Protein AF-A0A182V7W0-F1 (afdb_monomer)

Structure (mmCIF, N/CA/C/O backbone):
data_AF-A0A182V7W0-F1
#
_entry.id   AF-A0A182V7W0-F1
#
loop_
_atom_site.group_PDB
_atom_site.id
_atom_site.type_symbol
_atom_site.label_atom_id
_atom_site.label_alt_id
_atom_site.label_comp_id
_atom_site.label_asym_id
_atom_site.label_entity_id
_atom_site.label_seq_id
_atom_site.pdbx_PDB_ins_code
_atom_site.Cartn_x
_atom_site.Cartn_y
_atom_site.Cartn_z
_atom_site.occupancy
_atom_site.B_iso_or_equiv
_atom_site.auth_seq_id
_atom_site.auth_comp_id
_atom_site.auth_asym_id
_atom_site.auth_atom_id
_atom_site.pdbx_PDB_model_num
ATOM 1 N N . LEU A 1 1 ? 10.896 -2.529 57.162 1.00 44.19 1 LEU A N 1
ATOM 2 C CA . LEU A 1 1 ? 10.419 -3.230 55.952 1.00 44.19 1 LEU A CA 1
ATOM 3 C C . LEU A 1 1 ? 9.368 -2.359 55.278 1.00 44.19 1 LEU A C 1
ATOM 5 O O . LEU A 1 1 ? 8.264 -2.287 55.791 1.00 44.19 1 LEU A O 1
ATOM 9 N N . SER A 1 2 ? 9.726 -1.673 54.196 1.00 34.19 2 SER A N 1
ATOM 10 C CA . SER A 1 2 ? 8.813 -1.372 53.087 1.00 34.19 2 SER A CA 1
ATOM 11 C C . SER A 1 2 ? 9.681 -0.885 51.929 1.00 34.19 2 SER A C 1
ATOM 13 O O . SER A 1 2 ? 10.286 0.180 52.012 1.00 34.19 2 SER A O 1
ATOM 15 N N . THR A 1 3 ? 9.866 -1.736 50.926 1.00 38.34 3 THR A N 1
ATOM 16 C CA . THR A 1 3 ? 10.616 -1.447 49.702 1.00 38.34 3 THR A CA 1
ATOM 17 C C . THR A 1 3 ? 9.612 -1.099 48.614 1.00 38.34 3 THR A C 1
ATOM 19 O O . THR A 1 3 ? 8.912 -1.984 48.124 1.00 38.34 3 THR A O 1
ATOM 22 N N . ASP A 1 4 ? 9.548 0.183 48.267 1.00 38.50 4 ASP A N 1
ATOM 23 C CA . ASP A 1 4 ? 8.876 0.685 47.071 1.00 38.50 4 ASP A CA 1
ATOM 24 C C . ASP A 1 4 ? 9.664 0.245 45.828 1.00 38.50 4 ASP A C 1
ATOM 26 O O . ASP A 1 4 ? 10.843 0.571 45.672 1.00 38.50 4 ASP A O 1
ATOM 30 N N . HIS A 1 5 ? 9.014 -0.506 44.942 1.00 37.56 5 HIS A N 1
ATOM 31 C CA . HIS A 1 5 ? 9.503 -0.791 43.596 1.00 37.56 5 HIS A CA 1
ATOM 32 C C . HIS A 1 5 ? 8.761 0.114 42.607 1.00 37.56 5 HIS A C 1
ATOM 34 O O . HIS A 1 5 ? 7.558 -0.075 42.424 1.00 37.56 5 HIS A O 1
ATOM 40 N N . PRO A 1 6 ? 9.431 1.033 41.890 1.00 42.47 6 PRO A N 1
ATOM 41 C CA . PRO A 1 6 ? 8.849 1.612 40.695 1.00 42.47 6 PRO A CA 1
ATOM 42 C C . PRO A 1 6 ? 9.045 0.646 39.517 1.00 42.47 6 PRO A C 1
ATOM 44 O O . PRO A 1 6 ? 10.154 0.216 39.198 1.00 42.47 6 PRO A O 1
ATOM 47 N N . THR A 1 7 ? 7.936 0.298 38.872 1.00 48.38 7 THR A N 1
ATOM 48 C CA . THR A 1 7 ? 7.862 -0.406 37.585 1.00 48.38 7 THR A CA 1
ATOM 49 C C . THR A 1 7 ? 8.688 0.293 36.499 1.00 48.38 7 THR A C 1
ATOM 51 O O . THR A 1 7 ? 8.625 1.521 36.394 1.00 48.38 7 THR A O 1
ATOM 54 N N . PRO A 1 8 ? 9.391 -0.443 35.617 1.00 40.03 8 PRO A N 1
ATOM 55 C CA . PRO A 1 8 ? 10.068 0.165 34.487 1.00 40.03 8 PRO A CA 1
ATOM 56 C C . PRO A 1 8 ? 9.038 0.543 33.415 1.00 40.03 8 PRO A C 1
ATOM 58 O O . PRO A 1 8 ? 8.482 -0.310 32.722 1.00 40.03 8 PRO A O 1
ATOM 61 N N . GLN A 1 9 ? 8.812 1.848 33.253 1.00 42.47 9 GLN A N 1
ATOM 62 C CA . GLN A 1 9 ? 8.283 2.442 32.027 1.00 42.47 9 GLN A CA 1
ATOM 63 C C . GLN A 1 9 ? 9.296 2.172 30.902 1.00 42.47 9 GLN A C 1
ATOM 65 O O . GLN A 1 9 ? 10.164 2.989 30.592 1.00 42.47 9 GLN A O 1
ATOM 70 N N . PHE A 1 10 ? 9.224 0.985 30.300 1.00 36.91 10 PHE A N 1
ATOM 71 C CA . PHE A 1 10 ? 9.940 0.679 29.068 1.00 36.91 10 PHE A CA 1
ATOM 72 C C . PHE A 1 10 ? 9.349 1.524 27.935 1.00 36.91 10 PHE A C 1
ATOM 74 O O . PHE A 1 10 ? 8.376 1.167 27.284 1.00 36.91 10 PHE A O 1
ATOM 81 N N . CYS A 1 11 ? 9.939 2.706 27.778 1.00 44.22 11 CYS A N 1
ATOM 82 C CA . CYS A 1 11 ? 10.146 3.494 26.569 1.00 44.22 11 CYS A CA 1
ATOM 83 C C . CYS A 1 11 ? 9.468 2.972 25.276 1.00 44.22 11 CYS A C 1
ATOM 85 O O . CYS A 1 11 ? 10.137 2.542 24.336 1.00 44.22 11 CYS A O 1
ATOM 87 N N . ALA A 1 12 ? 8.143 3.114 25.166 1.00 41.12 12 ALA A N 1
ATOM 88 C CA . ALA A 1 12 ? 7.426 2.993 23.888 1.00 41.12 12 ALA A CA 1
ATOM 89 C C . ALA A 1 12 ? 7.926 4.023 22.846 1.00 41.12 12 ALA A C 1
ATOM 91 O O . ALA A 1 12 ? 7.813 3.811 21.639 1.00 41.12 12 ALA A O 1
ATOM 92 N N . ALA A 1 13 ? 8.560 5.108 23.307 1.00 39.44 13 ALA A N 1
ATOM 93 C CA . ALA A 1 13 ? 9.226 6.097 22.465 1.00 39.44 13 ALA A CA 1
ATOM 94 C C . ALA A 1 13 ? 10.454 5.530 21.722 1.00 39.44 13 ALA A C 1
ATOM 96 O O . ALA A 1 13 ? 10.719 5.931 20.591 1.00 39.44 13 ALA A O 1
ATOM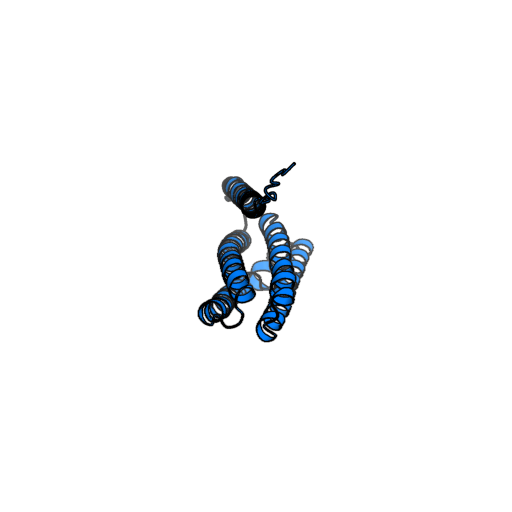 97 N N . CYS A 1 14 ? 11.170 4.556 22.297 1.00 36.06 14 CYS A N 1
ATOM 98 C CA . CYS A 1 14 ? 12.400 4.019 21.702 1.00 36.06 14 CYS A CA 1
ATOM 99 C C . CYS A 1 14 ? 12.117 3.150 20.459 1.00 36.06 14 CYS A C 1
ATOM 101 O O . CYS A 1 14 ? 12.839 3.213 19.463 1.00 36.06 14 CYS A O 1
ATOM 103 N N . VAL A 1 15 ? 11.000 2.411 20.467 1.00 42.91 15 VAL A N 1
ATOM 104 C CA . VAL A 1 15 ? 10.571 1.575 19.328 1.00 42.91 15 VAL A CA 1
ATOM 105 C C . VAL A 1 15 ? 10.133 2.429 18.132 1.00 42.91 15 VAL A C 1
ATOM 107 O O . VAL A 1 15 ? 10.367 2.050 16.984 1.00 42.91 15 VAL A O 1
ATOM 110 N N . SER A 1 16 ? 9.537 3.600 18.382 1.00 44.62 16 SER A N 1
ATOM 111 C CA . SER A 1 16 ? 9.147 4.538 17.321 1.00 44.62 16 SER A CA 1
ATOM 112 C C . SER A 1 16 ? 10.376 5.172 16.652 1.00 44.62 16 SER A C 1
ATOM 114 O O . SER A 1 16 ? 10.472 5.203 15.426 1.00 44.62 16 SER A O 1
ATOM 116 N N . VAL A 1 17 ? 11.380 5.572 17.444 1.00 41.81 17 VAL A N 1
ATOM 117 C CA . VAL A 1 17 ? 12.616 6.210 16.951 1.00 41.81 17 VAL A CA 1
ATOM 118 C C . VAL A 1 17 ? 13.425 5.284 16.033 1.00 41.81 17 VAL A C 1
ATOM 120 O O . VAL A 1 17 ? 13.890 5.728 14.984 1.00 41.81 17 VAL A O 1
ATOM 123 N N . MET A 1 18 ? 13.539 3.987 16.352 1.00 49.00 18 MET A N 1
ATOM 124 C CA . MET A 1 18 ? 14.257 3.035 15.486 1.00 49.00 18 MET A CA 1
ATOM 125 C C . MET A 1 18 ? 13.586 2.830 14.116 1.00 49.00 18 MET A C 1
ATOM 127 O O . MET A 1 18 ? 14.285 2.678 13.115 1.00 49.00 18 MET A O 1
ATOM 131 N N . LYS A 1 19 ? 12.250 2.880 14.032 1.00 49.44 19 LYS A N 1
ATOM 132 C CA . LYS A 1 19 ? 11.518 2.767 12.756 1.00 49.44 19 LYS A CA 1
ATOM 133 C C . LYS A 1 19 ? 11.700 4.006 11.875 1.00 49.44 19 LYS A C 1
ATOM 135 O O . LYS A 1 19 ? 11.916 3.872 10.673 1.00 49.44 19 LYS A O 1
ATOM 140 N N . PHE A 1 20 ? 11.687 5.199 12.475 1.00 50.31 20 PHE A N 1
ATOM 141 C CA . PHE A 1 20 ? 11.971 6.450 11.764 1.00 50.31 20 PHE A CA 1
ATOM 142 C C . PHE A 1 20 ? 13.421 6.536 11.286 1.00 50.31 20 PHE A C 1
ATOM 144 O O . PHE A 1 20 ? 13.665 7.057 10.204 1.00 50.31 20 PHE A O 1
ATOM 151 N N . LEU A 1 21 ? 14.373 5.982 12.040 1.00 48.94 21 LEU A N 1
ATOM 152 C CA . LEU A 1 21 ? 15.773 5.876 11.623 1.00 48.94 21 LEU A CA 1
ATOM 153 C C . LEU A 1 21 ? 15.948 4.980 10.395 1.00 48.94 21 LEU A C 1
ATOM 155 O O . LEU A 1 21 ? 16.678 5.351 9.481 1.00 48.94 21 LEU A O 1
ATOM 159 N N . LEU A 1 22 ? 15.251 3.842 10.333 1.00 53.81 22 LEU A N 1
ATOM 160 C CA . LEU A 1 22 ? 15.264 2.961 9.159 1.00 53.81 22 LEU A CA 1
ATOM 161 C C . LEU A 1 22 ? 14.609 3.626 7.940 1.00 53.81 22 LEU A C 1
ATOM 163 O O . LEU A 1 22 ? 15.141 3.545 6.832 1.00 53.81 22 LEU A O 1
ATOM 167 N N . LEU A 1 23 ? 13.504 4.348 8.152 1.00 53.62 23 LEU A N 1
ATOM 168 C CA . LEU A 1 23 ? 12.843 5.129 7.108 1.00 53.62 23 LEU A CA 1
ATOM 169 C C . LEU A 1 23 ? 13.757 6.253 6.596 1.00 53.62 23 LEU A C 1
ATOM 171 O O . LEU A 1 23 ? 13.949 6.396 5.392 1.00 53.62 23 LEU A O 1
ATOM 175 N N . ALA A 1 24 ? 14.401 6.994 7.498 1.00 53.53 24 ALA A N 1
ATOM 176 C CA . ALA A 1 24 ? 15.361 8.037 7.158 1.00 53.53 24 ALA A CA 1
ATOM 177 C C . ALA A 1 24 ? 16.589 7.474 6.424 1.00 53.53 24 ALA A C 1
ATOM 179 O O . ALA A 1 24 ? 17.044 8.087 5.463 1.00 53.53 24 ALA A O 1
ATOM 180 N N . LEU A 1 25 ? 17.082 6.287 6.799 1.00 49.06 25 LEU A N 1
ATOM 181 C CA . LEU A 1 25 ? 18.161 5.605 6.076 1.00 49.06 25 LEU A CA 1
ATOM 182 C C . LEU A 1 25 ? 17.744 5.229 4.648 1.00 49.06 25 LEU A C 1
ATOM 184 O O . LEU A 1 25 ? 18.526 5.403 3.714 1.00 49.06 25 LEU A O 1
ATOM 188 N N . SER A 1 26 ? 16.510 4.752 4.463 1.00 55.94 26 SER A N 1
ATOM 189 C CA . SER A 1 26 ? 15.978 4.438 3.131 1.00 55.94 26 SER A CA 1
ATOM 190 C C . SER A 1 26 ? 15.818 5.692 2.262 1.00 55.94 26 SER A C 1
ATOM 192 O O . SER A 1 26 ? 16.164 5.663 1.084 1.00 55.94 26 SER A O 1
ATOM 194 N N . VAL A 1 27 ? 15.414 6.822 2.857 1.00 52.09 27 VAL A N 1
ATOM 195 C CA . VAL A 1 27 ? 15.335 8.128 2.183 1.00 52.09 27 VAL A CA 1
ATOM 196 C C . VAL A 1 27 ? 16.732 8.668 1.842 1.00 52.09 27 VAL A C 1
ATOM 198 O O . VAL A 1 27 ? 16.932 9.187 0.748 1.00 52.09 27 VAL A O 1
ATOM 201 N N . PHE A 1 28 ? 17.730 8.496 2.713 1.00 50.84 28 PHE A N 1
ATOM 202 C CA . PHE A 1 28 ? 19.114 8.900 2.429 1.00 50.84 28 PHE A CA 1
ATOM 203 C C . PHE A 1 28 ? 19.753 8.076 1.301 1.00 50.84 28 PHE A C 1
ATOM 205 O O . PHE A 1 28 ? 20.434 8.641 0.446 1.00 50.84 28 PHE A O 1
ATOM 212 N N . MET A 1 29 ? 19.488 6.767 1.245 1.00 48.62 29 MET A N 1
ATOM 213 C CA . MET A 1 29 ? 19.895 5.905 0.122 1.00 48.62 29 MET A CA 1
ATOM 214 C C . MET A 1 29 ? 19.182 6.290 -1.188 1.00 48.62 29 MET A C 1
ATOM 216 O O . MET A 1 29 ? 19.762 6.189 -2.268 1.00 48.62 29 MET A O 1
ATOM 220 N N . LEU A 1 30 ? 17.945 6.790 -1.100 1.00 50.12 30 LEU A N 1
ATOM 221 C CA . LEU A 1 30 ? 17.189 7.340 -2.231 1.00 50.12 30 LEU A CA 1
ATOM 222 C C . LEU A 1 30 ? 17.866 8.575 -2.846 1.00 50.12 30 LEU A C 1
ATOM 224 O O . LEU A 1 30 ? 17.888 8.728 -4.066 1.00 50.12 30 LEU A O 1
ATOM 228 N N . VAL A 1 31 ? 18.420 9.453 -2.005 1.00 49.75 31 VAL A N 1
ATOM 229 C CA . VAL A 1 31 ? 19.045 10.715 -2.433 1.00 49.75 31 VAL A CA 1
ATOM 230 C C . VAL A 1 31 ? 20.428 10.483 -3.048 1.00 49.75 31 VAL A C 1
ATOM 232 O O . VAL A 1 31 ? 20.775 11.138 -4.028 1.00 49.75 31 VAL A O 1
ATOM 235 N N . THR A 1 32 ? 21.211 9.519 -2.557 1.00 47.62 32 THR A N 1
ATOM 236 C CA . THR A 1 32 ? 22.533 9.211 -3.139 1.00 47.62 32 THR A CA 1
ATOM 237 C C . THR A 1 32 ? 22.448 8.500 -4.492 1.00 47.62 32 THR A C 1
ATOM 239 O O . THR A 1 32 ? 23.357 8.646 -5.305 1.00 47.62 32 THR A O 1
ATOM 242 N N . ALA A 1 33 ? 21.340 7.815 -4.799 1.00 48.44 33 ALA A N 1
ATOM 243 C CA . ALA A 1 33 ? 21.069 7.283 -6.139 1.00 48.44 33 ALA A CA 1
ATOM 244 C C . ALA A 1 33 ? 20.718 8.375 -7.178 1.00 48.44 33 ALA A C 1
ATOM 246 O O . ALA A 1 33 ? 20.815 8.134 -8.384 1.00 48.44 33 ALA A O 1
ATOM 247 N N . SER A 1 34 ? 20.343 9.582 -6.732 1.00 44.75 34 SER A N 1
ATOM 248 C CA . SER A 1 34 ? 19.925 10.697 -7.596 1.00 44.75 34 SER A CA 1
ATOM 249 C C . SER A 1 34 ? 21.085 11.341 -8.377 1.00 44.75 34 SER A C 1
ATOM 251 O O . SER A 1 34 ? 20.870 11.967 -9.411 1.00 44.75 34 SER A O 1
ATOM 253 N N . THR A 1 35 ? 22.343 11.138 -7.974 1.00 46.94 35 THR A N 1
ATOM 254 C CA . THR A 1 35 ? 23.501 11.691 -8.706 1.00 46.94 35 THR A CA 1
ATOM 255 C C . THR A 1 35 ? 23.922 10.856 -9.926 1.00 46.94 35 THR A C 1
ATOM 257 O O . THR A 1 35 ? 24.705 11.336 -10.742 1.00 46.94 35 THR A O 1
ATOM 260 N N . ALA A 1 36 ? 23.358 9.654 -10.122 1.00 46.47 36 ALA A N 1
ATOM 261 C CA . ALA A 1 36 ? 23.570 8.802 -11.307 1.00 46.47 36 ALA A CA 1
ATOM 262 C C . ALA A 1 36 ? 22.456 8.937 -12.373 1.00 46.47 36 ALA A C 1
ATOM 264 O O . ALA A 1 36 ? 22.355 8.139 -13.303 1.00 46.47 36 ALA A O 1
ATOM 265 N N . GLN A 1 37 ? 21.579 9.931 -12.227 1.00 48.84 37 GLN A N 1
ATOM 266 C CA . GLN A 1 37 ? 20.262 9.989 -12.868 1.00 48.84 37 GLN A CA 1
ATOM 267 C C . GLN A 1 37 ? 20.270 10.427 -14.349 1.00 48.84 37 GLN A C 1
ATOM 269 O O . GLN A 1 37 ? 19.211 10.435 -14.973 1.00 48.84 37 GLN A O 1
ATOM 274 N N . SER A 1 38 ? 21.426 10.743 -14.956 1.00 50.41 38 SER A N 1
ATOM 275 C CA . SER A 1 38 ? 21.475 11.272 -16.336 1.00 50.41 38 SER A CA 1
ATOM 276 C C . SER A 1 38 ? 21.309 10.228 -17.456 1.00 50.41 38 SER A C 1
ATOM 278 O O . SER A 1 38 ? 21.192 10.614 -18.616 1.00 50.41 38 SER A O 1
ATOM 280 N N . SER A 1 39 ? 21.235 8.927 -17.140 1.00 60.88 39 SER A N 1
ATOM 281 C CA . SER A 1 39 ? 21.103 7.841 -18.133 1.00 60.88 39 SER A CA 1
ATOM 282 C C . SER A 1 39 ? 19.875 6.932 -17.962 1.00 60.88 39 SER A C 1
ATOM 284 O O . SER A 1 39 ? 19.698 6.000 -18.750 1.00 60.88 39 SER A O 1
ATOM 286 N N . LYS A 1 40 ? 19.007 7.170 -16.965 1.00 71.00 40 LYS A N 1
ATOM 287 C CA . LYS A 1 40 ? 17.832 6.311 -16.724 1.00 71.00 40 LYS A CA 1
ATOM 288 C C . LYS A 1 40 ? 16.674 6.646 -17.678 1.00 71.00 40 LYS A C 1
ATOM 290 O O . LYS A 1 40 ? 16.402 7.825 -17.906 1.00 71.00 40 LYS A O 1
ATOM 295 N N . PRO A 1 41 ? 15.933 5.643 -18.194 1.00 80.62 41 PRO A N 1
ATOM 296 C CA . PRO A 1 41 ? 14.733 5.890 -18.990 1.00 80.62 41 PRO A CA 1
ATOM 297 C C . PRO A 1 41 ? 13.723 6.755 -18.227 1.00 80.62 41 PRO A C 1
ATOM 299 O O . PRO A 1 41 ? 13.496 6.541 -17.036 1.00 80.62 41 PRO A O 1
ATOM 302 N N . ALA A 1 42 ? 13.052 7.681 -18.919 1.00 83.44 42 ALA A N 1
ATOM 303 C CA . ALA A 1 42 ? 12.058 8.569 -18.305 1.00 83.44 42 ALA A CA 1
ATOM 304 C C . ALA A 1 42 ? 10.964 7.801 -17.536 1.00 83.44 42 ALA A C 1
ATOM 306 O O . ALA A 1 42 ? 10.528 8.241 -16.474 1.00 83.44 42 ALA A O 1
ATOM 307 N N . ALA A 1 43 ? 10.576 6.618 -18.025 1.00 85.12 43 ALA A N 1
ATOM 308 C CA . ALA A 1 43 ? 9.634 5.732 -17.345 1.00 85.12 43 ALA A CA 1
ATOM 309 C C . ALA A 1 43 ? 10.141 5.274 -15.964 1.00 85.12 43 ALA A C 1
ATOM 311 O O . ALA A 1 43 ? 9.379 5.289 -15.003 1.00 85.12 43 ALA A O 1
ATOM 312 N N . VAL A 1 44 ? 11.429 4.936 -15.836 1.00 87.00 44 VAL A N 1
ATOM 313 C CA . VAL A 1 44 ? 12.039 4.530 -14.557 1.00 87.00 44 VAL A CA 1
ATOM 314 C C . VAL A 1 44 ? 12.059 5.696 -13.571 1.00 87.00 44 VAL A C 1
ATOM 316 O O . VAL A 1 44 ? 11.702 5.526 -12.406 1.00 87.00 44 VAL A O 1
ATOM 319 N N . VAL A 1 45 ? 12.403 6.897 -14.042 1.00 87.38 45 VAL A N 1
ATOM 320 C CA . VAL A 1 45 ? 12.393 8.104 -13.203 1.00 87.38 45 VAL A CA 1
ATOM 321 C C . VAL A 1 45 ? 10.978 8.403 -12.696 1.00 87.38 45 VAL A C 1
ATOM 323 O O . VAL A 1 45 ? 10.790 8.661 -11.509 1.00 87.38 45 VAL A O 1
ATOM 326 N N . GLN A 1 46 ? 9.964 8.305 -13.561 1.00 88.88 46 GLN A N 1
ATOM 327 C CA . GLN A 1 46 ? 8.559 8.476 -13.171 1.00 88.88 46 GLN A CA 1
ATOM 328 C C . GLN A 1 46 ? 8.100 7.432 -12.145 1.00 88.88 46 GLN A C 1
ATOM 330 O O . GLN A 1 46 ? 7.397 7.778 -11.193 1.00 88.88 46 GLN A O 1
ATOM 335 N N . MET A 1 47 ? 8.537 6.178 -12.286 1.00 90.00 47 MET A N 1
ATOM 336 C CA . MET A 1 47 ? 8.268 5.131 -11.298 1.00 90.00 47 MET A CA 1
ATOM 337 C C . MET A 1 47 ? 8.895 5.468 -9.940 1.00 90.00 47 MET A C 1
ATOM 339 O O . MET A 1 47 ? 8.205 5.417 -8.925 1.00 90.00 47 MET A O 1
ATOM 343 N N . GLN A 1 48 ? 10.167 5.875 -9.910 1.00 90.62 48 GLN A N 1
ATOM 344 C CA . GLN A 1 48 ? 10.883 6.227 -8.675 1.00 90.62 48 GLN A CA 1
ATOM 345 C C . GLN A 1 48 ? 10.263 7.443 -7.973 1.00 90.62 48 GLN A C 1
ATOM 347 O O . GLN A 1 48 ? 10.032 7.407 -6.763 1.00 90.62 48 GLN A O 1
ATOM 352 N N . MET A 1 49 ? 9.901 8.488 -8.725 1.00 90.75 49 MET A N 1
ATOM 353 C CA . MET A 1 49 ? 9.182 9.643 -8.175 1.00 90.75 49 MET A CA 1
ATOM 354 C C . MET A 1 49 ? 7.813 9.250 -7.615 1.00 90.75 49 MET A C 1
ATOM 356 O O . MET A 1 49 ? 7.424 9.710 -6.542 1.00 90.75 49 MET A O 1
ATOM 360 N N . THR A 1 50 ? 7.085 8.383 -8.319 1.00 92.00 50 THR A N 1
ATOM 361 C CA . THR A 1 50 ? 5.775 7.907 -7.862 1.00 92.00 50 THR A CA 1
ATOM 362 C C . THR A 1 50 ? 5.893 7.066 -6.593 1.00 92.00 50 THR A C 1
ATOM 364 O O . THR A 1 50 ? 5.091 7.254 -5.685 1.00 92.00 50 THR A O 1
ATOM 367 N N . VAL A 1 51 ? 6.924 6.223 -6.452 1.00 93.44 51 VAL A N 1
ATOM 368 C CA . VAL A 1 51 ? 7.194 5.521 -5.181 1.00 93.44 51 VAL A CA 1
ATOM 369 C C . VAL A 1 51 ? 7.472 6.506 -4.044 1.00 93.44 51 VAL A C 1
ATOM 371 O O . VAL A 1 51 ? 6.984 6.300 -2.937 1.00 93.44 51 VAL A O 1
ATOM 374 N N . GLY A 1 52 ? 8.182 7.608 -4.303 1.00 89.31 52 GLY A N 1
ATOM 375 C CA . GLY A 1 52 ? 8.375 8.672 -3.312 1.00 89.31 52 GLY A CA 1
ATOM 376 C C . GLY A 1 52 ? 7.060 9.313 -2.843 1.00 89.31 52 GLY A C 1
ATOM 377 O O . GLY A 1 52 ? 6.886 9.563 -1.654 1.00 89.31 52 GLY A O 1
ATOM 378 N N . LYS A 1 53 ? 6.101 9.524 -3.753 1.00 93.38 53 LYS A N 1
ATOM 379 C CA . LYS A 1 53 ? 4.752 10.003 -3.397 1.00 93.38 53 LYS A CA 1
ATOM 380 C C . LYS A 1 53 ? 3.968 8.960 -2.601 1.00 93.38 53 LYS A C 1
ATOM 382 O O . LYS A 1 53 ? 3.387 9.293 -1.574 1.00 93.38 53 LYS A O 1
ATOM 387 N N . LEU A 1 54 ? 4.014 7.698 -3.032 1.00 94.38 54 LEU A N 1
ATOM 388 C CA . LEU A 1 54 ? 3.390 6.579 -2.325 1.00 94.38 54 LEU A CA 1
ATOM 389 C C . LEU A 1 54 ? 3.935 6.424 -0.898 1.00 94.38 54 LEU A C 1
ATOM 391 O O . LEU A 1 54 ? 3.161 6.129 0.002 1.00 94.38 54 LEU A O 1
ATOM 395 N N . LEU A 1 55 ? 5.228 6.678 -0.664 1.00 94.38 55 LEU A N 1
ATOM 396 C CA . LEU A 1 55 ? 5.820 6.648 0.678 1.00 94.38 55 LEU A CA 1
ATOM 397 C C . LEU A 1 55 ? 5.130 7.633 1.632 1.00 94.38 55 LEU A C 1
ATOM 399 O O . LEU A 1 55 ? 4.893 7.292 2.790 1.0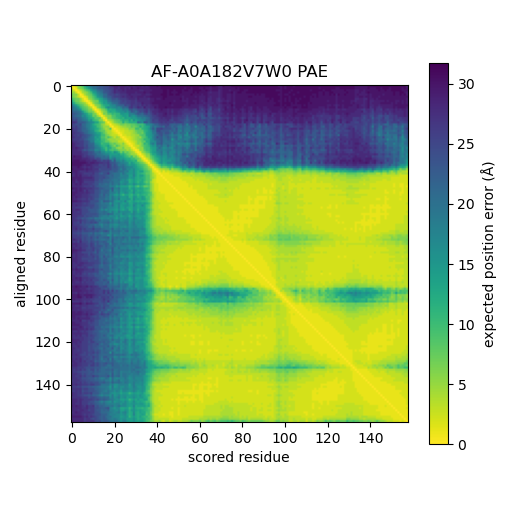0 94.38 55 LEU A O 1
ATOM 403 N N . MET A 1 56 ? 4.812 8.842 1.158 1.00 94.69 56 MET A N 1
ATOM 404 C CA . MET A 1 56 ? 4.096 9.831 1.971 1.00 94.69 56 MET A CA 1
ATOM 405 C C . MET A 1 56 ? 2.688 9.335 2.312 1.00 94.69 56 MET A C 1
ATOM 407 O O . MET A 1 56 ? 2.314 9.345 3.478 1.00 94.69 56 MET A O 1
ATOM 411 N N . LEU A 1 57 ? 1.966 8.790 1.331 1.00 96.56 57 LEU A N 1
ATOM 412 C CA . LEU A 1 57 ? 0.614 8.265 1.541 1.00 96.56 57 LEU A CA 1
ATOM 413 C C . LEU A 1 57 ? 0.598 7.043 2.470 1.00 96.56 57 LEU A C 1
ATOM 415 O O . LEU A 1 57 ? -0.215 6.979 3.381 1.00 96.56 57 LEU A O 1
ATOM 419 N N . VAL A 1 58 ? 1.530 6.096 2.315 1.00 96.75 58 VAL A N 1
ATOM 420 C CA . VAL A 1 58 ? 1.647 4.930 3.213 1.00 96.75 58 VAL A CA 1
ATOM 421 C C . VAL A 1 58 ? 1.985 5.365 4.641 1.00 96.75 58 VAL A C 1
ATOM 423 O O . VAL A 1 58 ? 1.483 4.783 5.601 1.00 96.75 58 VAL A O 1
ATOM 426 N N . ARG A 1 59 ? 2.799 6.413 4.812 1.00 95.62 59 ARG A N 1
ATOM 427 C CA . ARG A 1 59 ? 3.045 7.003 6.133 1.00 95.62 59 ARG A CA 1
ATOM 428 C C . ARG A 1 59 ? 1.760 7.587 6.724 1.00 95.62 59 ARG A C 1
ATOM 430 O O . ARG A 1 59 ? 1.483 7.330 7.895 1.00 95.62 59 ARG A O 1
ATOM 437 N N . ASP A 1 60 ? 1.006 8.357 5.949 1.00 95.00 60 ASP A N 1
ATOM 438 C CA . ASP A 1 60 ? -0.230 8.993 6.413 1.00 95.00 60 ASP A CA 1
ATOM 439 C C . ASP A 1 60 ? -1.291 7.941 6.768 1.00 95.00 60 ASP A C 1
ATOM 441 O O . ASP A 1 60 ? -1.882 8.004 7.850 1.00 95.00 60 ASP A O 1
ATOM 445 N N . LEU A 1 61 ? -1.413 6.888 5.950 1.00 97.44 61 LEU A N 1
ATOM 446 C CA . LEU A 1 61 ? -2.205 5.700 6.268 1.00 97.44 61 LEU A CA 1
ATOM 447 C C . LEU A 1 61 ? -1.744 5.041 7.568 1.00 97.44 61 LEU A C 1
ATOM 449 O O . LEU A 1 61 ? -2.582 4.689 8.385 1.00 97.44 61 LEU A O 1
ATOM 453 N N . SER A 1 62 ? -0.437 4.909 7.816 1.00 97.31 62 SER A N 1
ATOM 454 C CA . SER A 1 62 ? 0.076 4.321 9.063 1.00 97.31 62 SER A CA 1
ATOM 455 C C . SER A 1 62 ? -0.363 5.128 10.284 1.00 97.31 62 SER A C 1
ATOM 457 O O . SER A 1 62 ? -0.812 4.566 11.286 1.00 97.31 62 SER A O 1
ATOM 459 N N . VAL A 1 63 ? -0.277 6.458 10.210 1.00 96.62 63 VAL A N 1
ATOM 460 C CA . VAL A 1 63 ? -0.700 7.344 11.302 1.00 96.62 63 VAL A CA 1
ATOM 461 C C . VAL A 1 63 ? -2.204 7.223 11.547 1.00 96.62 63 VAL A C 1
ATOM 463 O O . VAL A 1 63 ? -2.610 6.978 12.685 1.00 96.62 63 VAL A O 1
ATOM 466 N N . ALA A 1 64 ? -3.016 7.336 10.496 1.00 96.94 64 ALA A N 1
ATOM 467 C CA . ALA A 1 64 ? -4.468 7.240 10.595 1.00 96.94 64 ALA A CA 1
ATOM 468 C C . ALA A 1 64 ? -4.934 5.832 11.011 1.00 96.94 64 ALA A C 1
ATOM 470 O O . ALA A 1 64 ? -5.821 5.709 11.849 1.00 96.94 64 ALA A O 1
ATOM 471 N N . ASN A 1 65 ? -4.270 4.769 10.550 1.00 97.38 65 ASN A N 1
ATOM 472 C CA . ASN A 1 65 ? -4.548 3.385 10.941 1.00 97.38 65 ASN A CA 1
ATOM 473 C C . ASN A 1 65 ? -4.284 3.166 12.433 1.00 97.38 65 ASN A C 1
ATOM 475 O O . ASN A 1 65 ? -5.076 2.534 13.123 1.00 97.38 65 ASN A O 1
ATOM 479 N N . ASN A 1 66 ? -3.193 3.728 12.965 1.00 96.50 66 ASN A N 1
ATOM 480 C CA . ASN A 1 66 ? -2.913 3.676 14.399 1.00 96.50 66 ASN A CA 1
ATOM 481 C C . ASN A 1 66 ? -3.901 4.509 15.230 1.00 96.50 66 ASN A C 1
ATOM 483 O O . ASN A 1 66 ? -4.133 4.168 16.388 1.00 96.50 66 ASN A O 1
ATOM 487 N N . ALA A 1 67 ? -4.441 5.606 14.692 1.00 95.94 67 ALA A N 1
ATOM 488 C CA . ALA A 1 67 ? -5.495 6.374 15.353 1.00 95.94 67 ALA A CA 1
ATOM 489 C C . ALA A 1 67 ? -6.808 5.576 15.380 1.00 95.94 67 ALA A C 1
ATOM 491 O O . ALA A 1 67 ? -7.340 5.321 16.456 1.00 95.94 67 ALA A O 1
ATOM 492 N N . PHE A 1 68 ? -7.234 5.060 14.227 1.00 96.44 68 PHE A N 1
ATOM 493 C CA . PHE A 1 68 ? -8.451 4.263 14.092 1.00 96.44 68 PHE A CA 1
ATOM 494 C C . PHE A 1 68 ? -8.393 2.939 14.872 1.00 96.44 68 PHE A C 1
ATOM 496 O O . PHE A 1 68 ? -9.384 2.488 15.427 1.00 96.44 68 PHE A O 1
ATOM 503 N N . ALA A 1 69 ? -7.218 2.317 14.998 1.00 95.88 69 ALA A N 1
ATOM 504 C CA . ALA A 1 69 ? -7.051 1.127 15.834 1.00 95.88 69 ALA A CA 1
ATOM 505 C C . ALA A 1 69 ? -7.119 1.425 17.346 1.00 95.88 69 ALA A C 1
ATOM 507 O O . ALA A 1 69 ? -7.353 0.508 18.131 1.00 95.88 69 ALA A O 1
ATOM 508 N N . LYS A 1 70 ? -6.886 2.673 17.779 1.00 95.75 70 LYS A N 1
ATOM 509 C CA . LYS A 1 70 ? -7.076 3.083 19.184 1.00 95.75 70 LYS A CA 1
ATOM 510 C C . LYS A 1 70 ? -8.536 3.384 19.489 1.00 95.75 70 LYS A C 1
ATOM 512 O O . LYS A 1 70 ? -8.976 3.103 20.599 1.00 95.75 70 LYS A O 1
ATOM 517 N N . ASP A 1 71 ? -9.237 3.959 18.519 1.00 95.69 71 ASP A N 1
ATOM 518 C CA . ASP A 1 71 ? -10.654 4.281 18.586 1.00 95.69 71 ASP A CA 1
ATOM 519 C C . ASP A 1 71 ? -11.308 3.993 17.229 1.00 95.69 71 ASP A C 1
ATOM 521 O O . ASP A 1 71 ? -11.165 4.752 16.269 1.00 95.69 71 ASP A O 1
ATOM 525 N N . THR A 1 72 ? -12.021 2.870 17.146 1.00 93.56 72 THR A N 1
ATOM 526 C CA . THR A 1 72 ? -12.666 2.406 15.909 1.00 93.56 72 THR A CA 1
ATOM 527 C C . THR A 1 72 ? -13.981 3.136 15.612 1.00 93.56 72 THR A C 1
ATOM 529 O O . THR A 1 72 ? -14.656 2.846 14.616 1.00 93.56 72 THR A O 1
ATOM 532 N N . GLU A 1 73 ? -14.345 4.101 16.458 1.00 94.06 73 GLU A N 1
ATOM 533 C CA . GLU A 1 73 ? -15.424 5.060 16.234 1.00 94.06 73 GLU A CA 1
ATOM 534 C C . GLU A 1 73 ? -14.896 6.423 15.747 1.00 94.06 73 GLU A C 1
ATOM 536 O O . GLU A 1 73 ? -15.696 7.285 15.376 1.00 94.06 73 GLU A O 1
ATOM 541 N N . ASP A 1 74 ? -13.570 6.615 15.658 1.00 95.75 74 ASP A N 1
ATOM 542 C CA . ASP A 1 74 ? -12.959 7.847 15.150 1.00 95.75 74 ASP A CA 1
ATOM 543 C C . ASP A 1 74 ? -13.227 8.025 13.646 1.00 95.75 74 ASP A C 1
ATOM 545 O O . ASP A 1 74 ? -12.499 7.549 12.766 1.00 95.75 74 ASP A O 1
ATOM 549 N N . GLN A 1 75 ? -14.295 8.763 13.343 1.00 94.44 75 GLN A N 1
ATOM 550 C CA . GLN A 1 75 ? -14.710 9.049 11.975 1.00 94.44 75 GLN A CA 1
ATOM 551 C C . GLN A 1 75 ? -13.701 9.926 11.220 1.00 94.44 75 GLN A C 1
ATOM 553 O O . GLN A 1 75 ? -13.624 9.845 9.993 1.00 94.44 75 GLN A O 1
ATOM 558 N N . ALA A 1 76 ? -12.918 10.761 11.911 1.00 96.38 76 ALA A N 1
ATOM 559 C CA . ALA A 1 76 ? -11.902 11.584 11.262 1.00 96.38 76 ALA A CA 1
ATOM 560 C C . ALA A 1 76 ? -10.728 10.716 10.788 1.00 96.38 76 ALA A C 1
ATOM 562 O O . ALA A 1 76 ? -10.262 10.873 9.653 1.00 96.38 76 ALA A O 1
ATOM 563 N N . ALA A 1 77 ? -10.302 9.758 11.617 1.00 95.56 77 ALA A N 1
ATOM 564 C CA . ALA A 1 77 ? -9.312 8.760 11.231 1.00 95.56 77 ALA A CA 1
ATOM 565 C C . ALA A 1 77 ? -9.825 7.889 10.075 1.00 95.56 77 ALA A C 1
ATOM 567 O O . ALA A 1 77 ? -9.123 7.743 9.076 1.00 95.56 77 ALA A O 1
ATOM 568 N N . LEU A 1 78 ? -11.067 7.398 10.150 1.00 95.50 78 LEU A N 1
ATOM 569 C CA . LEU A 1 78 ? -11.674 6.595 9.084 1.00 95.50 78 LEU A CA 1
ATOM 570 C C . LEU A 1 78 ? -11.772 7.357 7.750 1.00 95.50 78 LEU A C 1
ATOM 572 O O . LEU A 1 78 ? -11.386 6.837 6.707 1.00 95.50 78 LEU A O 1
ATOM 576 N N . ASN A 1 79 ? -12.225 8.614 7.771 1.00 96.50 79 ASN A N 1
ATOM 577 C CA . ASN A 1 79 ? -12.288 9.450 6.567 1.00 96.50 79 ASN A CA 1
ATOM 578 C C . ASN A 1 79 ? -10.898 9.698 5.964 1.00 96.50 79 ASN A C 1
ATOM 580 O O . ASN A 1 79 ? -10.747 9.722 4.741 1.00 96.50 79 ASN A O 1
ATOM 584 N N . THR A 1 80 ? -9.884 9.873 6.818 1.00 96.50 80 THR A N 1
ATOM 585 C CA . THR A 1 80 ? -8.489 10.013 6.381 1.00 96.50 80 THR A CA 1
ATOM 586 C C . THR A 1 80 ? -8.013 8.731 5.704 1.00 96.50 80 THR A C 1
ATOM 588 O O . THR A 1 80 ? -7.463 8.805 4.611 1.00 96.50 80 THR A O 1
ATOM 591 N N . LEU A 1 81 ? -8.281 7.560 6.294 1.00 96.75 81 LEU A N 1
ATOM 592 C CA . LEU A 1 81 ? -7.933 6.268 5.699 1.00 96.75 81 LEU A CA 1
ATOM 593 C C . LEU A 1 81 ? -8.525 6.101 4.298 1.00 96.75 81 LEU A C 1
ATOM 595 O O . LEU A 1 81 ? -7.778 5.805 3.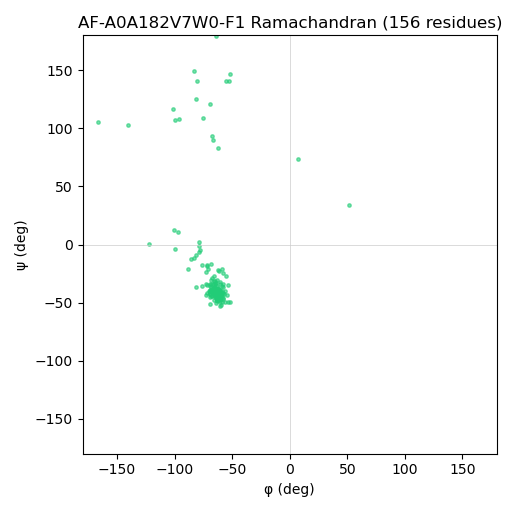367 1.00 96.75 81 LEU A O 1
ATOM 599 N N . TYR A 1 82 ? -9.824 6.365 4.129 1.00 96.00 82 TYR A N 1
ATOM 60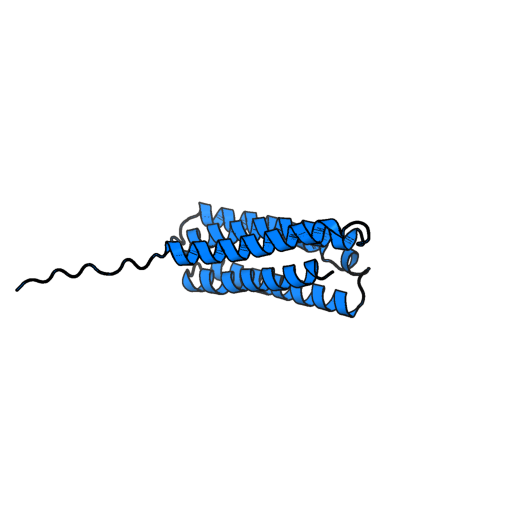0 C CA . TYR A 1 82 ? -10.472 6.285 2.819 1.00 96.00 82 TYR A CA 1
ATOM 601 C C . TYR A 1 82 ? -9.859 7.259 1.813 1.00 96.00 82 TYR A C 1
ATOM 603 O O . TYR A 1 82 ? -9.388 6.831 0.761 1.00 96.00 82 TYR A O 1
ATOM 611 N N . THR A 1 83 ? -9.773 8.544 2.159 1.00 97.25 83 THR A N 1
ATOM 612 C CA . THR A 1 83 ? -9.251 9.577 1.247 1.00 97.25 83 THR A CA 1
ATOM 613 C C . THR A 1 83 ? -7.811 9.274 0.827 1.00 97.25 83 THR A C 1
ATOM 615 O O . THR A 1 83 ? -7.476 9.292 -0.354 1.00 97.25 83 THR A O 1
ATOM 618 N N . THR A 1 84 ? -6.947 8.926 1.784 1.00 97.12 84 THR A N 1
ATOM 619 C CA . THR A 1 84 ? -5.545 8.609 1.495 1.00 97.12 84 THR A CA 1
ATOM 620 C C . THR A 1 84 ? -5.407 7.303 0.705 1.00 97.12 84 THR A C 1
ATOM 622 O O . THR A 1 84 ? -4.516 7.203 -0.141 1.00 97.12 84 THR A O 1
ATOM 625 N N . SER A 1 85 ? -6.277 6.310 0.928 1.00 96.19 85 SER A N 1
ATOM 626 C CA . SER A 1 85 ? -6.292 5.084 0.117 1.00 96.19 85 SER A CA 1
ATOM 627 C C . SER A 1 85 ? -6.678 5.372 -1.339 1.00 96.19 85 SER A C 1
ATOM 629 O O . SER A 1 85 ? -6.019 4.880 -2.255 1.00 96.19 85 SER A O 1
ATOM 631 N N . GLU A 1 86 ? -7.660 6.245 -1.576 1.00 96.31 86 GLU A N 1
ATOM 632 C CA . GLU A 1 86 ? -8.059 6.667 -2.921 1.00 96.31 86 GLU A CA 1
ATOM 633 C C . GLU A 1 86 ? -6.920 7.396 -3.642 1.00 96.31 86 GLU A C 1
ATOM 635 O O . GLU A 1 86 ? -6.573 7.036 -4.772 1.00 96.31 86 GLU A O 1
ATOM 640 N N . ASP A 1 87 ? -6.279 8.360 -2.975 1.00 96.38 87 ASP A N 1
ATOM 641 C CA . ASP A 1 87 ? -5.111 9.073 -3.507 1.00 96.38 87 ASP A CA 1
ATOM 642 C C . ASP A 1 87 ? -3.967 8.107 -3.855 1.00 96.38 87 ASP A C 1
ATOM 644 O O . ASP A 1 87 ? -3.273 8.267 -4.864 1.00 96.38 87 ASP A O 1
ATOM 648 N N . LEU A 1 88 ? -3.784 7.057 -3.049 1.00 96.50 88 LEU A N 1
ATOM 649 C CA . LEU A 1 88 ? -2.793 6.014 -3.292 1.00 96.50 88 LEU A CA 1
ATOM 650 C C . LEU A 1 88 ? -3.131 5.227 -4.563 1.00 96.50 88 LEU A C 1
ATOM 652 O O . LEU A 1 88 ? -2.260 5.052 -5.426 1.00 96.50 88 LEU A O 1
ATOM 656 N N . TYR A 1 89 ? -4.384 4.795 -4.726 1.00 94.88 89 TYR A N 1
ATOM 657 C CA . TYR A 1 89 ? -4.826 4.068 -5.918 1.00 94.88 89 TYR A CA 1
ATOM 658 C C . TYR A 1 89 ? -4.673 4.878 -7.203 1.00 94.88 89 TYR A C 1
ATOM 660 O O . TYR A 1 89 ? -4.311 4.303 -8.232 1.00 94.88 89 TYR A O 1
ATOM 668 N N . GLN A 1 90 ? -4.859 6.199 -7.153 1.00 95.56 90 GLN A N 1
ATOM 669 C CA . GLN A 1 90 ? -4.663 7.081 -8.309 1.00 95.56 90 GLN A CA 1
ATOM 670 C C . GLN A 1 90 ? -3.220 7.077 -8.839 1.00 95.56 90 GLN A C 1
ATOM 672 O O . GLN A 1 90 ? -2.990 7.368 -10.015 1.00 95.56 90 GLN A O 1
ATOM 677 N N . LEU A 1 91 ? -2.239 6.712 -8.009 1.00 93.75 91 LEU A N 1
ATOM 678 C CA . LEU A 1 91 ? -0.828 6.645 -8.395 1.00 93.75 91 LEU A CA 1
ATOM 679 C C . LEU A 1 91 ? -0.415 5.283 -8.974 1.00 93.75 91 LEU A C 1
ATOM 681 O O . LEU A 1 91 ? 0.573 5.199 -9.709 1.00 93.75 91 LEU A O 1
ATOM 685 N N . LEU A 1 92 ? -1.158 4.209 -8.689 1.00 91.44 92 LEU A N 1
ATOM 686 C CA . LEU A 1 92 ? -0.813 2.857 -9.147 1.00 91.44 92 LEU A CA 1
ATOM 687 C C . LEU A 1 92 ? -0.808 2.660 -10.681 1.00 91.44 92 LEU A C 1
ATOM 689 O O . LEU A 1 92 ? -0.001 1.850 -11.152 1.00 91.44 92 LEU A O 1
ATOM 693 N N . PRO A 1 93 ? -1.620 3.365 -11.499 1.00 90.75 93 PRO A N 1
ATOM 694 C CA . PRO A 1 93 ? -1.572 3.252 -12.958 1.00 90.75 93 PRO A CA 1
ATOM 695 C C . PRO A 1 93 ? -0.209 3.568 -13.585 1.00 90.75 93 PRO A C 1
ATOM 697 O O . PRO A 1 93 ? 0.095 3.036 -14.653 1.00 90.75 93 PRO A O 1
ATOM 700 N N . VAL A 1 94 ? 0.646 4.362 -12.923 1.00 87.44 94 VAL A N 1
ATOM 701 C CA . VAL A 1 94 ? 2.014 4.666 -13.395 1.00 87.44 94 VAL A CA 1
ATOM 702 C C . VAL A 1 94 ? 2.833 3.399 -13.637 1.00 87.44 94 VAL A C 1
ATOM 704 O O . VAL A 1 94 ? 3.7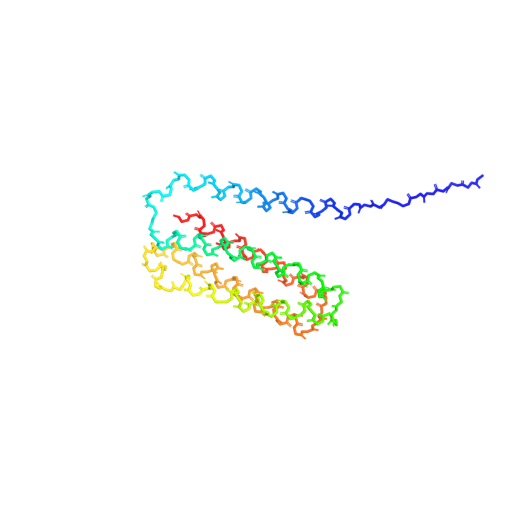21 3.388 -14.485 1.00 87.44 94 VAL A O 1
ATOM 707 N N . PHE A 1 95 ? 2.519 2.316 -12.937 1.00 85.50 95 PHE A N 1
ATOM 708 C CA . PHE A 1 95 ? 3.238 1.048 -13.008 1.00 85.50 95 PHE A CA 1
ATOM 709 C C . PHE A 1 95 ? 2.529 0.018 -13.891 1.00 85.50 95 PHE A C 1
ATOM 711 O O . PHE A 1 95 ? 2.868 -1.164 -13.879 1.00 85.50 95 PHE A O 1
ATOM 718 N N . GLY A 1 96 ? 1.539 0.466 -14.664 1.00 79.31 96 GLY A N 1
ATOM 719 C CA . GLY A 1 96 ? 0.867 -0.341 -15.665 1.00 79.31 96 GLY A CA 1
ATOM 720 C C . GLY A 1 96 ? 1.789 -0.781 -16.806 1.00 79.31 96 GLY A C 1
ATOM 721 O O . GLY A 1 96 ? 2.982 -0.463 -16.882 1.00 79.31 96 GLY A O 1
ATOM 722 N N . THR A 1 97 ? 1.207 -1.532 -17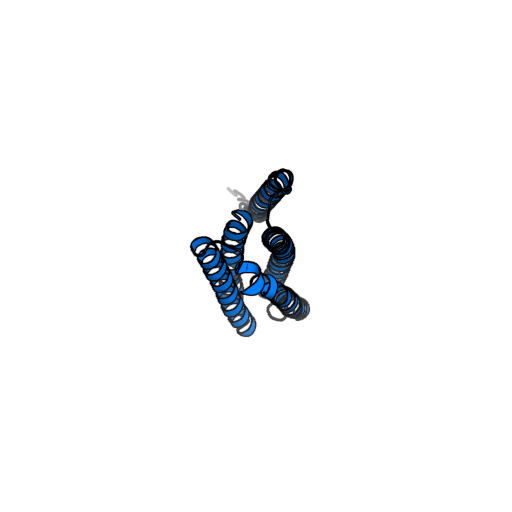.734 1.00 72.31 97 THR A N 1
ATOM 723 C CA . THR A 1 97 ? 1.906 -2.135 -18.876 1.00 72.31 97 THR A CA 1
ATOM 724 C C . THR A 1 97 ? 2.608 -1.115 -19.767 1.00 72.31 97 THR A C 1
ATOM 726 O O . THR A 1 97 ? 3.689 -1.410 -20.263 1.00 72.31 97 THR A O 1
ATOM 729 N N . SER A 1 98 ? 2.062 0.091 -19.941 1.00 70.56 98 SER A N 1
ATOM 730 C CA . SER A 1 98 ? 2.671 1.146 -20.762 1.00 70.56 98 SER A CA 1
ATOM 731 C C . SER A 1 98 ? 4.060 1.549 -20.254 1.00 70.56 98 SER A C 1
ATOM 733 O O . SER A 1 98 ? 5.027 1.477 -21.010 1.00 70.56 98 SER A O 1
ATOM 735 N N . SER A 1 99 ? 4.196 1.877 -18.968 1.00 73.81 99 SER A N 1
ATOM 736 C CA . SER A 1 99 ? 5.468 2.312 -18.375 1.00 73.81 99 SER A CA 1
ATOM 737 C C . SER A 1 99 ? 6.467 1.166 -18.206 1.00 73.81 99 SER A C 1
ATOM 739 O O . SER A 1 99 ? 7.672 1.359 -18.357 1.00 73.81 99 SER A O 1
ATOM 741 N N . THR A 1 100 ? 5.982 -0.044 -17.915 1.00 81.38 100 THR A N 1
ATOM 742 C CA . THR A 1 100 ? 6.834 -1.224 -17.674 1.00 81.38 100 THR A CA 1
ATOM 743 C C . THR A 1 100 ? 7.223 -1.976 -18.954 1.00 81.38 100 THR A C 1
ATOM 745 O O . THR A 1 100 ? 8.143 -2.799 -18.931 1.00 81.38 100 THR A O 1
ATOM 748 N N . SER A 1 101 ? 6.584 -1.681 -20.094 1.00 80.38 101 SER A N 1
ATOM 749 C CA . SER A 1 101 ? 6.868 -2.304 -21.401 1.00 80.38 101 SER A CA 1
ATOM 750 C C . SER A 1 101 ? 8.282 -2.045 -21.930 1.00 80.38 101 SER A C 1
ATOM 752 O O . SER A 1 101 ? 8.793 -2.825 -22.731 1.00 80.38 101 SER A O 1
ATOM 754 N N . THR A 1 102 ? 8.925 -0.980 -21.455 1.00 79.69 102 THR A N 1
ATOM 755 C CA . THR A 1 102 ? 10.299 -0.606 -21.822 1.00 79.69 102 THR A CA 1
ATOM 756 C C . THR A 1 102 ? 11.356 -1.357 -21.009 1.00 79.69 102 THR A C 1
ATOM 758 O O . THR A 1 102 ? 12.535 -1.331 -21.356 1.00 79.69 102 THR A O 1
ATOM 761 N N . LEU A 1 103 ? 10.947 -2.055 -19.943 1.00 85.06 103 LEU A N 1
ATOM 762 C CA . LEU A 1 103 ? 11.840 -2.829 -19.086 1.00 85.06 103 LEU A CA 1
ATOM 763 C C . LEU A 1 103 ? 12.105 -4.226 -19.677 1.00 85.06 103 LEU A C 1
ATOM 765 O O . LEU A 1 103 ? 11.197 -4.808 -20.290 1.00 85.06 103 LEU A O 1
ATOM 769 N N . PRO A 1 104 ? 13.295 -4.813 -19.427 1.00 87.94 104 PRO A N 1
ATOM 770 C CA . PRO A 1 104 ? 13.559 -6.224 -19.704 1.00 87.94 104 PRO A CA 1
ATOM 771 C C . PRO A 1 104 ? 12.494 -7.130 -19.075 1.00 87.94 104 PRO A C 1
ATOM 773 O O . PRO A 1 104 ? 11.989 -6.827 -17.993 1.00 87.94 104 PRO A O 1
ATOM 776 N N . LEU A 1 105 ? 12.174 -8.258 -19.719 1.00 87.31 105 LEU A N 1
ATOM 777 C CA . LEU A 1 105 ? 11.081 -9.149 -19.298 1.00 87.31 105 LEU A CA 1
ATOM 778 C C . LEU A 1 105 ? 11.175 -9.546 -17.816 1.00 87.31 105 LEU A C 1
ATOM 780 O O . LEU A 1 105 ? 10.221 -9.356 -17.067 1.00 87.31 105 LEU A O 1
ATOM 784 N N . VAL A 1 106 ? 12.348 -10.006 -17.374 1.00 88.88 106 VAL A N 1
ATOM 785 C CA . VAL A 1 106 ? 12.592 -10.407 -15.977 1.00 88.88 106 VAL A CA 1
ATOM 786 C C . VAL A 1 106 ? 12.326 -9.252 -15.008 1.00 88.88 106 VAL A C 1
ATOM 788 O O . VAL A 1 106 ? 11.726 -9.432 -13.950 1.00 88.88 106 VAL A O 1
ATOM 791 N N . THR A 1 107 ? 12.748 -8.044 -15.371 1.00 88.19 107 THR A N 1
ATOM 792 C CA . THR A 1 107 ? 12.553 -6.838 -14.565 1.00 88.19 107 THR A CA 1
ATOM 793 C C . THR A 1 107 ? 11.078 -6.448 -14.497 1.00 88.19 107 THR A C 1
ATOM 795 O O . THR A 1 107 ? 10.560 -6.180 -13.414 1.00 88.19 107 THR A O 1
ATOM 798 N N . ARG A 1 108 ? 10.379 -6.486 -15.634 1.00 89.94 108 ARG A N 1
ATOM 799 C CA . ARG A 1 108 ? 8.937 -6.240 -15.725 1.00 89.94 108 ARG A CA 1
ATOM 800 C C . ARG A 1 108 ? 8.145 -7.206 -14.855 1.00 89.94 108 ARG A C 1
ATOM 802 O O . ARG A 1 108 ? 7.278 -6.777 -14.105 1.00 89.94 108 ARG A O 1
ATOM 809 N N . GLU A 1 109 ? 8.468 -8.494 -14.905 1.00 91.12 109 GLU A N 1
ATOM 810 C CA . GLU A 1 109 ? 7.829 -9.493 -14.050 1.00 91.12 109 GLU A CA 1
ATOM 811 C C . GLU A 1 109 ? 8.052 -9.219 -12.562 1.00 91.12 109 GLU A C 1
ATOM 813 O O . GLU A 1 109 ? 7.131 -9.381 -11.766 1.00 91.12 109 GLU A O 1
ATOM 818 N N . ARG A 1 110 ? 9.261 -8.796 -12.169 1.00 91.50 110 ARG A N 1
ATOM 819 C CA . ARG A 1 110 ? 9.554 -8.439 -10.773 1.00 91.50 110 ARG A CA 1
ATOM 820 C C . ARG A 1 110 ? 8.727 -7.242 -10.315 1.00 91.50 110 ARG A C 1
ATOM 822 O O . ARG A 1 110 ? 8.143 -7.316 -9.239 1.00 91.50 110 ARG A O 1
ATOM 829 N N . VAL A 1 111 ? 8.643 -6.186 -11.129 1.00 91.50 111 VAL A N 1
ATOM 830 C CA . VAL A 1 111 ? 7.805 -5.009 -10.839 1.00 91.50 111 VAL A CA 1
ATOM 831 C C . VAL A 1 111 ? 6.336 -5.417 -10.730 1.00 91.50 111 VAL A C 1
ATOM 833 O O . VAL A 1 111 ? 5.695 -5.089 -9.736 1.00 91.50 111 VAL A O 1
ATOM 836 N N . ASN A 1 112 ? 5.830 -6.200 -11.688 1.00 91.88 112 ASN A N 1
ATOM 837 C CA . ASN A 1 112 ? 4.442 -6.665 -11.707 1.00 91.88 112 ASN A CA 1
ATOM 838 C C . ASN A 1 112 ? 4.096 -7.520 -10.480 1.00 91.88 112 ASN A C 1
ATOM 840 O O . ASN A 1 112 ? 3.086 -7.275 -9.831 1.00 91.88 112 ASN A O 1
ATOM 844 N N . ARG A 1 113 ? 4.951 -8.482 -10.109 1.00 93.12 113 ARG A N 1
ATOM 845 C CA . ARG A 1 113 ? 4.748 -9.288 -8.893 1.00 93.12 113 ARG A CA 1
ATOM 846 C C . ARG A 1 113 ? 4.726 -8.419 -7.637 1.00 93.12 113 ARG A C 1
ATOM 848 O O . ARG A 1 113 ? 3.895 -8.635 -6.759 1.00 93.12 113 ARG A O 1
ATOM 855 N N . ALA A 1 114 ? 5.622 -7.440 -7.555 1.00 93.12 114 ALA A N 1
ATOM 856 C CA . ALA A 1 114 ? 5.718 -6.573 -6.392 1.00 93.12 114 ALA A CA 1
ATOM 857 C C . ALA A 1 114 ? 4.504 -5.637 -6.257 1.00 93.12 114 ALA A C 1
ATOM 859 O O . ALA A 1 114 ? 3.964 -5.515 -5.160 1.00 93.12 114 ALA A O 1
ATOM 860 N N . ILE A 1 115 ? 4.024 -5.036 -7.353 1.00 93.38 115 ILE A N 1
ATOM 861 C CA . ILE A 1 115 ? 2.815 -4.202 -7.298 1.00 93.38 115 ILE A CA 1
ATOM 862 C C . ILE A 1 115 ? 1.550 -5.024 -7.041 1.00 93.38 115 ILE A C 1
ATOM 864 O O . ILE A 1 115 ? 0.671 -4.552 -6.328 1.00 93.38 115 ILE A O 1
ATOM 868 N N . THR A 1 116 ? 1.450 -6.248 -7.569 1.00 94.88 116 THR A N 1
ATOM 869 C CA . THR A 1 116 ? 0.339 -7.154 -7.238 1.00 94.88 116 THR A CA 1
ATOM 870 C C . THR A 1 116 ? 0.327 -7.463 -5.744 1.00 94.88 116 THR A C 1
ATOM 872 O O . THR A 1 116 ? -0.682 -7.222 -5.098 1.00 94.88 116 THR A O 1
ATOM 875 N N . SER A 1 117 ? 1.468 -7.858 -5.171 1.00 95.94 117 SER A N 1
ATOM 876 C CA . SER A 1 117 ? 1.592 -8.102 -3.726 1.00 95.94 117 SER A CA 1
ATOM 877 C C . SER A 1 117 ? 1.186 -6.884 -2.885 1.00 95.94 117 SER A C 1
ATOM 879 O O . SER A 1 117 ? 0.498 -7.013 -1.875 1.00 95.94 117 SER A O 1
ATOM 881 N N . PHE A 1 118 ? 1.561 -5.679 -3.327 1.00 96.19 118 PHE A N 1
ATOM 882 C CA . PHE A 1 118 ? 1.160 -4.446 -2.655 1.00 96.19 118 PHE A CA 1
ATOM 883 C C . PHE A 1 118 ? -0.354 -4.195 -2.717 1.00 96.19 118 PHE A C 1
ATOM 885 O O . PHE A 1 118 ? -0.953 -3.864 -1.697 1.00 96.19 118 PHE A O 1
ATOM 892 N N . LYS A 1 119 ? -0.988 -4.408 -3.876 1.00 96.06 119 LYS A N 1
ATOM 893 C CA . LYS A 1 119 ? -2.449 -4.292 -4.040 1.00 96.06 119 LYS A CA 1
ATOM 894 C C . LYS A 1 119 ? -3.216 -5.315 -3.204 1.00 96.06 119 LYS A C 1
ATOM 896 O O . LYS A 1 119 ? -4.207 -4.960 -2.572 1.00 96.06 119 LYS A O 1
ATOM 901 N N . ASP A 1 120 ? -2.738 -6.554 -3.166 1.00 97.00 120 ASP A N 1
ATOM 902 C CA . ASP A 1 120 ? -3.355 -7.619 -2.373 1.00 97.00 120 ASP A CA 1
ATOM 903 C C . ASP A 1 120 ? -3.286 -7.285 -0.874 1.00 97.00 120 ASP A C 1
ATOM 905 O O . ASP A 1 120 ? -4.260 -7.457 -0.141 1.00 97.00 120 ASP A O 1
ATOM 909 N N . ALA A 1 121 ? -2.152 -6.745 -0.412 1.00 97.25 121 ALA A N 1
ATOM 910 C CA . ALA A 1 121 ? -2.003 -6.290 0.966 1.00 97.25 121 ALA A CA 1
ATOM 911 C C . ALA A 1 121 ? -2.961 -5.136 1.310 1.00 97.25 121 ALA A C 1
ATOM 913 O O . ALA A 1 121 ? -3.560 -5.166 2.384 1.00 97.25 121 ALA A O 1
ATOM 914 N N . LEU A 1 122 ? -3.127 -4.155 0.412 1.00 97.06 122 LEU A N 1
ATOM 915 C CA . LEU A 1 122 ? -4.077 -3.048 0.593 1.00 97.06 122 LEU A CA 1
ATOM 916 C C . LEU A 1 122 ? -5.518 -3.556 0.687 1.00 97.06 122 LEU A C 1
ATOM 918 O O . LEU A 1 122 ? -6.212 -3.214 1.635 1.00 97.06 122 LEU A O 1
ATOM 922 N N . THR A 1 123 ? -5.918 -4.453 -0.214 1.00 95.94 123 THR A N 1
ATOM 923 C CA . THR A 1 123 ? -7.270 -5.042 -0.229 1.00 95.94 123 THR A CA 1
ATOM 924 C C . THR A 1 123 ? -7.576 -5.793 1.075 1.00 95.94 123 THR A C 1
ATOM 926 O O . THR A 1 123 ? -8.651 -5.657 1.664 1.00 95.94 123 THR A O 1
ATOM 929 N N . ASN A 1 124 ? -6.613 -6.576 1.573 1.00 95.81 124 ASN A N 1
ATOM 930 C CA . ASN A 1 124 ? -6.762 -7.292 2.843 1.00 95.81 124 ASN A CA 1
ATOM 931 C C . ASN A 1 124 ? -6.863 -6.333 4.038 1.00 95.81 124 ASN A C 1
ATOM 933 O O . ASN A 1 124 ? -7.603 -6.593 4.985 1.00 95.81 124 ASN A O 1
ATOM 937 N N . TRP A 1 125 ? -6.109 -5.235 4.007 1.00 96.94 125 TRP A N 1
ATOM 938 C CA . TRP A 1 125 ? -6.163 -4.205 5.038 1.00 96.94 125 TRP A CA 1
ATOM 939 C C . TRP A 1 125 ? -7.482 -3.415 5.012 1.00 96.94 125 TRP A C 1
ATOM 941 O O . TRP A 1 125 ? -8.061 -3.179 6.068 1.00 96.94 125 TRP A O 1
ATOM 951 N N . GLU A 1 126 ? -8.010 -3.090 3.833 1.00 95.12 126 GLU A N 1
ATOM 952 C CA . GLU A 1 126 ? -9.328 -2.461 3.669 1.00 95.12 126 GLU A CA 1
ATOM 953 C C . GLU A 1 126 ? -10.449 -3.342 4.226 1.00 95.12 126 GLU A C 1
ATOM 955 O O . GLU A 1 126 ? -11.308 -2.863 4.959 1.00 95.12 126 GLU A O 1
ATOM 960 N N . THR A 1 127 ? -10.375 -4.656 3.996 1.00 94.12 127 THR A N 1
ATOM 961 C CA . THR A 1 127 ? -11.321 -5.606 4.605 1.00 94.12 127 THR A CA 1
ATO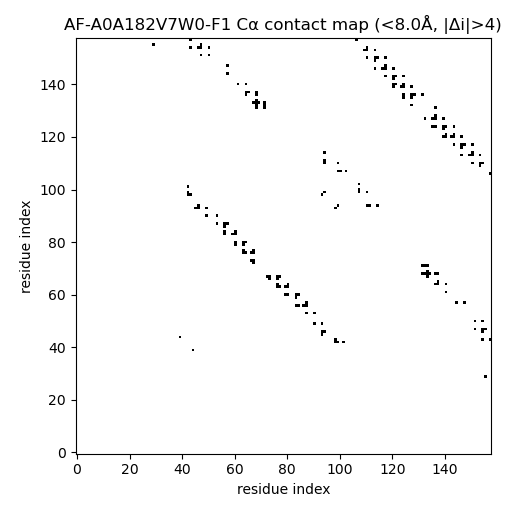M 962 C C . THR A 1 127 ? -11.266 -5.541 6.139 1.00 94.12 127 THR A C 1
ATOM 964 O O . THR A 1 127 ? -12.298 -5.519 6.806 1.00 94.12 127 THR A O 1
ATOM 967 N N . ALA A 1 128 ? -10.067 -5.441 6.727 1.00 93.31 128 ALA A N 1
ATOM 968 C CA . ALA A 1 128 ? -9.912 -5.293 8.176 1.00 93.31 128 ALA A CA 1
ATOM 969 C C . ALA A 1 128 ? -10.424 -3.939 8.708 1.00 93.31 128 ALA A C 1
ATOM 971 O O . ALA A 1 128 ? -10.849 -3.850 9.864 1.00 93.31 128 ALA A O 1
ATOM 972 N N . MET A 1 129 ? -10.385 -2.893 7.880 1.00 92.75 129 MET A N 1
ATOM 973 C CA . MET A 1 129 ? -10.968 -1.588 8.189 1.00 92.75 129 MET A CA 1
ATOM 974 C C . MET A 1 129 ? -12.491 -1.656 8.267 1.00 92.75 129 MET A C 1
ATOM 976 O O . MET A 1 129 ? -13.061 -1.127 9.224 1.00 92.75 129 MET A O 1
ATOM 980 N N . ASP A 1 130 ? -13.132 -2.379 7.350 1.00 90.12 130 ASP A N 1
ATOM 981 C CA . ASP A 1 130 ? -14.580 -2.614 7.377 1.00 90.12 130 ASP A CA 1
ATOM 982 C C . ASP A 1 130 ? -15.016 -3.442 8.594 1.00 90.12 130 ASP A C 1
ATOM 984 O O . ASP A 1 130 ? -16.044 -3.161 9.212 1.00 90.12 130 ASP A O 1
ATOM 988 N N . GLU A 1 131 ? -14.201 -4.419 8.999 1.00 91.94 131 GLU A N 1
ATOM 989 C CA . GLU A 1 131 ? -14.423 -5.216 10.213 1.00 91.94 131 GLU A CA 1
ATOM 990 C C . GLU A 1 131 ? -14.249 -4.417 11.515 1.00 91.94 131 GLU A C 1
ATOM 992 O O . GLU A 1 131 ? -14.672 -4.878 12.577 1.00 91.94 131 GLU A O 1
ATOM 997 N N . ARG A 1 132 ? -13.596 -3.245 11.460 1.00 90.75 132 ARG A N 1
ATOM 998 C CA . ARG A 1 132 ? -13.275 -2.393 12.623 1.00 90.75 132 ARG A CA 1
ATOM 999 C C . ARG A 1 132 ? -12.582 -3.145 13.763 1.00 90.75 132 ARG A C 1
ATOM 1001 O O . ARG A 1 132 ? -12.771 -2.853 14.943 1.00 90.75 132 ARG A O 1
ATOM 1008 N N . SER A 1 133 ? -11.754 -4.124 13.414 1.00 89.69 133 SER A N 1
ATOM 1009 C CA . SER A 1 133 ? -11.012 -4.939 14.373 1.00 89.69 133 SER A CA 1
ATOM 1010 C C . SER A 1 133 ? -9.603 -4.380 14.547 1.00 89.69 133 SER A C 1
ATOM 1012 O O . SER A 1 133 ? -8.758 -4.521 13.665 1.00 89.69 133 SER A O 1
ATOM 1014 N N . ALA A 1 134 ? -9.316 -3.761 15.697 1.00 90.50 134 ALA A N 1
ATOM 1015 C CA . ALA A 1 134 ? -8.009 -3.150 15.964 1.00 90.50 134 ALA A CA 1
ATOM 1016 C C . ALA A 1 134 ? -6.809 -4.114 15.783 1.00 90.50 134 ALA A C 1
ATOM 1018 O O . ALA A 1 134 ? -5.827 -3.728 15.142 1.00 90.50 134 ALA A O 1
ATOM 1019 N N . PRO A 1 135 ? -6.849 -5.379 16.256 1.00 92.00 135 PRO A N 1
ATOM 1020 C CA . PRO A 1 135 ? -5.775 -6.338 15.985 1.00 92.00 135 PRO A CA 1
ATOM 1021 C C . PRO A 1 135 ? -5.617 -6.674 14.492 1.00 92.00 135 PRO A C 1
ATOM 1023 O O . PRO A 1 135 ? -4.486 -6.800 14.005 1.00 92.00 135 PRO A O 1
ATOM 1026 N N . ASN A 1 136 ? -6.726 -6.789 13.752 1.00 93.75 136 ASN A N 1
ATOM 1027 C CA . ASN A 1 136 ? -6.689 -7.072 12.315 1.00 93.75 136 ASN A CA 1
ATOM 1028 C C . ASN A 1 136 ? -6.136 -5.867 11.549 1.00 93.75 136 ASN A C 1
ATOM 1030 O O . ASN A 1 136 ? -5.229 -6.038 10.742 1.00 93.75 136 ASN A O 1
ATOM 1034 N N . LEU A 1 137 ? -6.582 -4.650 11.867 1.00 93.00 137 LEU A N 1
ATOM 1035 C CA . LEU A 1 137 ? -6.081 -3.393 11.298 1.00 93.00 137 LEU A CA 1
ATOM 1036 C C . LEU A 1 137 ? -4.562 -3.262 11.437 1.00 93.00 137 LEU A C 1
ATOM 1038 O O . LEU A 1 137 ? -3.859 -2.983 10.469 1.00 93.00 137 LEU A O 1
ATOM 1042 N N . LEU A 1 138 ? -4.020 -3.495 12.635 1.00 95.25 138 LEU A N 1
ATOM 1043 C CA . LEU A 1 138 ? -2.580 -3.366 12.873 1.00 95.25 138 LEU A CA 1
ATOM 1044 C C . LEU A 1 138 ? -1.768 -4.461 12.166 1.00 95.25 138 LEU A C 1
ATOM 1046 O O . LEU A 1 138 ? -0.695 -4.188 11.623 1.00 95.25 138 LEU A O 1
ATOM 1050 N N . SER A 1 139 ? -2.252 -5.704 12.181 1.00 95.81 139 SER A N 1
ATOM 1051 C CA . SER A 1 139 ? -1.537 -6.831 11.572 1.00 95.81 139 SER A CA 1
ATOM 1052 C C . SER A 1 139 ? -1.568 -6.789 10.041 1.00 95.81 139 SER A C 1
ATOM 1054 O O . SER A 1 139 ? -0.524 -6.975 9.413 1.00 95.81 139 SER A O 1
ATOM 1056 N N . THR A 1 140 ? -2.718 -6.481 9.441 1.00 96.81 140 THR A N 1
ATOM 1057 C CA . THR A 1 140 ? -2.873 -6.344 7.984 1.00 96.81 140 THR A CA 1
ATOM 1058 C C . THR A 1 140 ? -2.151 -5.111 7.452 1.00 96.81 140 THR A C 1
ATOM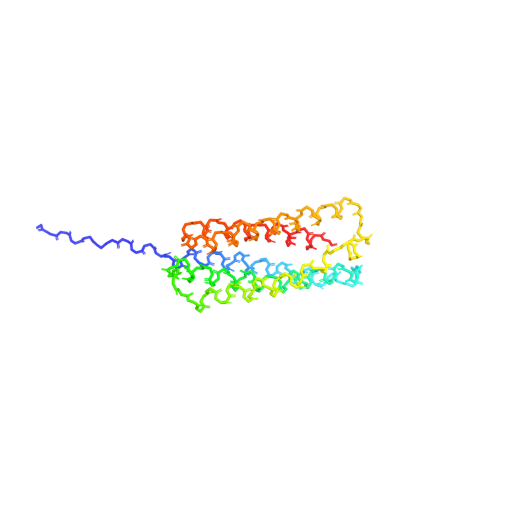 1060 O O . THR A 1 140 ? -1.453 -5.212 6.444 1.00 96.81 140 THR A O 1
ATOM 1063 N N . PHE A 1 141 ? -2.174 -3.980 8.166 1.00 97.50 141 PHE A N 1
ATOM 1064 C CA . PHE A 1 141 ? -1.429 -2.795 7.737 1.00 97.50 141 PHE A CA 1
ATOM 1065 C C . PHE A 1 141 ? 0.089 -3.020 7.749 1.00 97.50 141 PHE A C 1
ATOM 1067 O O . PHE A 1 141 ? 0.810 -2.553 6.871 1.00 97.50 141 PHE A O 1
ATOM 1074 N N . LYS A 1 142 ? 0.605 -3.828 8.681 1.00 96.94 142 LYS A N 1
ATOM 1075 C CA . LYS A 1 142 ? 2.016 -4.236 8.647 1.00 96.94 142 LYS A CA 1
ATOM 1076 C C . LYS A 1 142 ? 2.365 -5.008 7.365 1.00 96.94 142 LYS A C 1
ATOM 1078 O O . LYS A 1 142 ? 3.494 -4.915 6.880 1.00 96.94 142 LYS A O 1
ATOM 1083 N N . ALA A 1 143 ? 1.425 -5.770 6.802 1.00 97.19 143 ALA A N 1
ATOM 1084 C CA . ALA A 1 143 ? 1.619 -6.416 5.505 1.00 97.19 143 ALA A CA 1
ATOM 1085 C C . ALA A 1 143 ? 1.686 -5.385 4.366 1.00 97.19 143 ALA A C 1
ATOM 1087 O O . ALA A 1 143 ? 2.540 -5.529 3.492 1.00 97.19 143 ALA A O 1
ATOM 1088 N N . VAL A 1 144 ? 0.878 -4.317 4.424 1.00 97.62 144 VAL A N 1
ATOM 1089 C CA . VAL A 1 144 ? 0.952 -3.171 3.497 1.00 97.62 144 VAL A CA 1
ATOM 1090 C C . VAL A 1 144 ? 2.332 -2.516 3.556 1.00 97.62 144 VAL A C 1
ATOM 1092 O O . VAL A 1 144 ? 2.973 -2.355 2.519 1.00 97.62 144 VAL A O 1
ATOM 1095 N N . GLU A 1 145 ? 2.838 -2.207 4.755 1.00 96.31 145 GLU A N 1
ATOM 1096 C CA . GLU A 1 145 ? 4.170 -1.612 4.944 1.00 96.31 145 GLU A CA 1
ATOM 1097 C C . GLU A 1 145 ? 5.278 -2.502 4.352 1.00 96.31 145 GLU A C 1
ATOM 1099 O O . GLU A 1 145 ? 6.134 -2.033 3.600 1.00 96.31 145 GLU 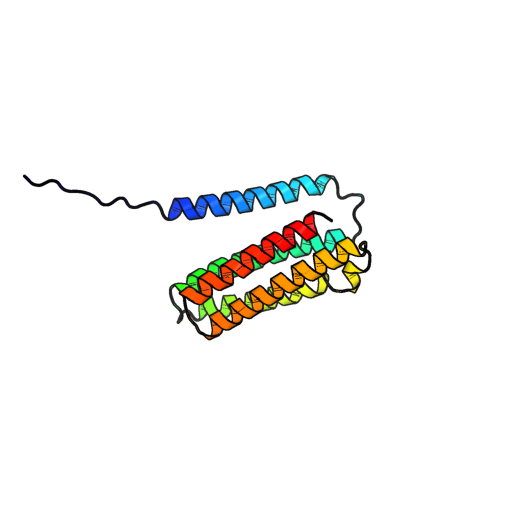A O 1
ATOM 1104 N N . ASN A 1 146 ? 5.247 -3.807 4.636 1.00 95.56 146 ASN A N 1
ATOM 1105 C CA . ASN A 1 146 ? 6.241 -4.751 4.119 1.00 95.56 146 ASN A CA 1
ATOM 1106 C C . ASN A 1 146 ? 6.178 -4.891 2.591 1.00 95.56 146 ASN A C 1
ATOM 1108 O O . ASN A 1 146 ? 7.220 -4.905 1.927 1.00 95.56 146 ASN A O 1
ATOM 1112 N N . ALA A 1 147 ? 4.971 -4.992 2.030 1.00 96.56 147 ALA A N 1
ATOM 1113 C CA . ALA A 1 147 ? 4.776 -5.081 0.590 1.00 96.56 147 ALA A CA 1
ATOM 1114 C C . ALA A 1 147 ? 5.234 -3.792 -0.103 1.00 96.56 147 ALA A C 1
ATOM 1116 O O . ALA A 1 147 ? 5.930 -3.865 -1.115 1.00 96.56 147 ALA A O 1
ATOM 1117 N N . PHE A 1 148 ? 4.953 -2.626 0.489 1.00 96.19 148 PHE A N 1
ATOM 1118 C CA . PHE A 1 148 ? 5.434 -1.337 0.003 1.00 96.19 148 PHE A CA 1
ATOM 1119 C C . PHE A 1 148 ? 6.965 -1.247 0.004 1.00 96.19 148 PHE A C 1
ATOM 1121 O O . PHE A 1 148 ? 7.555 -0.828 -0.990 1.00 96.19 148 PHE A O 1
ATOM 1128 N N . LEU A 1 149 ? 7.632 -1.675 1.080 1.00 94.31 149 LEU A N 1
ATOM 1129 C CA . LEU A 1 149 ? 9.097 -1.671 1.149 1.00 94.31 149 LEU A CA 1
ATOM 1130 C C . LEU A 1 149 ? 9.721 -2.610 0.108 1.00 94.31 149 LEU A C 1
ATOM 1132 O O . LEU A 1 149 ? 10.675 -2.232 -0.573 1.00 94.31 149 LEU A O 1
ATOM 1136 N N . SER A 1 150 ? 9.165 -3.816 -0.050 1.00 92.31 150 SER A N 1
ATOM 1137 C CA . SER A 1 150 ? 9.598 -4.767 -1.083 1.00 92.31 150 SER A CA 1
ATOM 1138 C C . SER A 1 150 ? 9.426 -4.177 -2.484 1.00 92.31 150 SER A C 1
ATOM 1140 O O . SER A 1 150 ? 10.331 -4.233 -3.319 1.00 92.31 150 SER A O 1
ATOM 1142 N N . TYR A 1 151 ? 8.282 -3.543 -2.712 1.00 90.62 151 TYR A N 1
ATOM 1143 C CA . TYR A 1 151 ? 7.949 -2.874 -3.952 1.00 90.62 151 TYR A CA 1
ATOM 1144 C C . TYR A 1 151 ? 8.881 -1.701 -4.273 1.00 90.62 151 TYR A C 1
ATOM 1146 O O . TYR A 1 151 ? 9.449 -1.644 -5.367 1.00 90.62 151 TYR A O 1
ATOM 1154 N N . GLY A 1 152 ? 9.117 -0.813 -3.308 1.00 89.62 152 GLY A N 1
ATOM 1155 C CA . GLY A 1 152 ? 10.056 0.292 -3.445 1.00 89.62 152 GLY A CA 1
ATOM 1156 C C . GLY A 1 152 ? 11.467 -0.199 -3.755 1.00 89.62 152 GLY A C 1
ATOM 1157 O O . GLY A 1 152 ? 12.095 0.303 -4.684 1.00 89.62 152 GLY A O 1
ATOM 1158 N N . ALA A 1 153 ? 11.943 -1.243 -3.070 1.00 87.31 153 ALA A N 1
ATOM 1159 C CA . ALA A 1 153 ? 13.253 -1.831 -3.344 1.00 87.31 153 ALA A CA 1
ATOM 1160 C C . ALA A 1 153 ? 13.387 -2.329 -4.795 1.00 87.31 153 ALA A C 1
ATOM 1162 O O . ALA A 1 153 ? 14.419 -2.107 -5.430 1.00 87.31 153 ALA A O 1
ATOM 1163 N N . VAL A 1 154 ? 12.339 -2.949 -5.354 1.00 90.31 154 VAL A N 1
ATOM 1164 C CA . VAL A 1 154 ? 12.329 -3.367 -6.765 1.00 90.31 154 VAL A CA 1
ATOM 1165 C C . VAL A 1 154 ? 12.426 -2.157 -7.694 1.00 90.31 154 VAL A C 1
ATOM 1167 O O . VAL A 1 154 ? 13.268 -2.157 -8.589 1.00 90.31 154 VAL A O 1
ATOM 1170 N N . VAL A 1 155 ? 11.626 -1.113 -7.471 1.00 89.69 155 VAL A N 1
ATOM 1171 C CA . VAL A 1 155 ? 11.597 0.081 -8.336 1.00 89.69 155 VAL A CA 1
ATOM 1172 C C . VAL A 1 155 ? 12.886 0.910 -8.250 1.00 89.69 155 VAL A C 1
ATOM 1174 O O . VAL A 1 155 ? 13.353 1.440 -9.259 1.00 89.69 155 VAL A O 1
ATOM 1177 N N . PHE A 1 156 ? 13.506 1.014 -7.074 1.00 86.12 156 PHE A N 1
ATOM 1178 C CA . PHE A 1 156 ? 14.781 1.723 -6.914 1.00 86.12 156 PHE A CA 1
ATOM 1179 C C . PHE A 1 156 ? 15.986 0.934 -7.438 1.00 86.12 156 PHE A C 1
ATOM 1181 O O . PHE A 1 156 ? 17.019 1.535 -7.727 1.00 86.12 156 PHE A O 1
ATOM 1188 N N . SER A 1 157 ? 15.843 -0.383 -7.624 1.00 86.94 157 SER A N 1
ATOM 1189 C CA . SER A 1 157 ? 16.857 -1.218 -8.283 1.00 86.94 157 SER A CA 1
ATOM 1190 C C . SER A 1 157 ? 16.858 -1.127 -9.818 1.00 86.94 157 SER A C 1
ATOM 1192 O O . SER A 1 157 ? 17.741 -1.711 -10.446 1.00 86.94 157 SER A O 1
ATOM 1194 N N . LEU A 1 158 ? 15.884 -0.418 -10.411 1.00 82.62 158 LEU A N 1
ATOM 1195 C CA . LEU A 1 158 ? 15.807 -0.102 -11.846 1.00 82.62 158 LEU A CA 1
ATOM 1196 C C . LEU A 1 158 ? 16.789 1.010 -12.236 1.00 82.62 158 LEU A C 1
ATOM 1198 O O . LEU A 1 158 ? 17.421 0.873 -13.301 1.00 82.62 158 LEU A O 1
#

Radius of gyration: 19.04 Å; Cα contacts (8 Å, |Δi|>4): 104; chains: 1; bounding box: 39×22×78 Å

Foldseek 3Di:
DDDDDDDDPPPPVVVVVVVVVVVVVVVVVLVVLVVVVPPDDPLLVLLLVLLVVLVVLLVQLVVLLLVCLVPVPPVVSVVSNVVSVVVNVVSLCSLDCVSLVPPDPVLNVQLVVLSVQLVVLSVQLVVVNVVSHSVSNVVSSVSNVVSSVSNSVSSSVD

Organism: Anopheles merus (NCBI:txid30066)

Sequence (158 aa):
LSTDHPTPQFCAACVSVMKFLLLALSVFMLVTASTAQSSKPAAVVQMQMTVGKLLMLVRDLSVANNAFAKDTEDQAALNTLYTTSEDLYQLLPVFGTSSTSTLPLVTRERVNRAITSFKDALTNWETAMDERSAPNLLSTFKAVENAFLSYGAVVFSL

Solvent-accessible surface area (backbone atoms only — not comparable to full-atom values): 8730 Å² total; per-residue (Å²): 143,83,84,89,77,84,79,83,83,77,57,72,65,56,64,54,53,57,52,52,50,54,52,49,50,53,50,52,56,54,56,66,56,57,80,66,56,92,78,63,55,70,51,55,55,52,46,43,53,48,47,56,52,45,51,53,39,54,50,52,40,52,55,27,50,58,48,24,45,75,36,72,79,41,60,68,29,49,52,47,39,53,53,44,50,53,59,46,57,72,55,53,66,65,70,34,69,80,49,37,66,82,44,59,69,73,56,32,52,50,50,52,54,29,53,47,48,27,50,54,25,46,54,53,22,53,52,22,55,75,67,56,36,40,72,48,33,57,56,31,42,52,44,28,56,52,27,47,53,55,30,45,54,54,52,72,71,107

Nearest PDB structures (foldseek):
  3zsu-assembly1_A  TM=7.501E-01  e=1.139E-02  Thermosynechococcus vestitus BP-1
  8bd3-assembly1_u  TM=7.467E-01  e=2.889E-02  Chlorella ohadii
  7n8o-assembly1_Q  TM=7.430E-01  e=3.373E-02  Synechocystis sp. PCC 6803 substr. Kazusa
  6kac-assembly1_q  TM=5.420E-01  e=2.889E-02  Chlamydomonas reinhardtii
  4e18-assembly1_A  TM=6.653E-01  e=7.290E+00  Gallus gallus

Secondary structure (DSSP, 8-state):
---PPPP----HHHHHHHHHHHHHHHHHHHHHGGGGGGGS-HHHHHHHHHHHHHHHHHHHHHHHHHHHHH-TT-HHHHHHHHHHHHHHHHHGGGGSHHHHTTS-HHHHHHHHHHHHHHHHHHHHHHHHHHTT-HHHHHHHHHHHHHHHHHHHHHHHT-

pLDDT: mean 80.74, std 20.6, range [34.19, 97.62]

Mean predicted aligned error: 11.26 Å